Protein AF-A0A537F6F5-F1 (afdb_monomer_lite)

pLDDT: mean 79.92, std 14.72, range [45.81, 96.25]

Structure (mmCIF, N/CA/C/O backbone):
data_AF-A0A537F6F5-F1
#
_entry.id   AF-A0A537F6F5-F1
#
loop_
_atom_site.group_PDB
_atom_site.id
_atom_site.type_symbol
_atom_site.label_atom_id
_atom_site.label_alt_id
_atom_site.label_comp_id
_atom_site.label_asym_id
_atom_site.label_entity_id
_atom_site.label_seq_id
_atom_site.pdbx_PDB_ins_code
_atom_site.Cartn_x
_atom_site.Cartn_y
_atom_site.Cartn_z
_atom_site.occupancy
_atom_site.B_iso_or_equiv
_atom_site.auth_seq_id
_atom_site.auth_comp_id
_atom_site.auth_asym_id
_atom_site.auth_atom_id
_atom_site.pdbx_PDB_model_num
ATOM 1 N N . MET A 1 1 ? 14.892 -11.311 -20.789 1.00 51.22 1 MET A N 1
ATOM 2 C CA . MET A 1 1 ? 15.064 -9.852 -20.949 1.00 51.22 1 MET A CA 1
ATOM 3 C C . MET A 1 1 ? 15.397 -9.223 -19.589 1.00 51.22 1 MET A C 1
ATOM 5 O O . MET A 1 1 ? 14.574 -8.552 -18.989 1.00 51.22 1 MET A O 1
ATOM 9 N N . LYS A 1 2 ? 16.574 -9.528 -19.027 1.00 45.81 2 LYS A N 1
ATOM 10 C CA . LYS A 1 2 ? 17.085 -8.924 -17.783 1.00 45.81 2 LYS A CA 1
ATOM 11 C C . LYS A 1 2 ? 18.568 -8.623 -18.023 1.00 45.81 2 LYS A C 1
ATOM 13 O O . LYS A 1 2 ? 19.271 -9.529 -18.460 1.00 45.81 2 LYS A O 1
ATOM 18 N N . ARG A 1 3 ? 19.019 -7.391 -17.736 1.00 52.03 3 ARG A N 1
ATOM 19 C CA . ARG A 1 3 ? 20.422 -6.912 -17.863 1.00 52.03 3 ARG A CA 1
ATO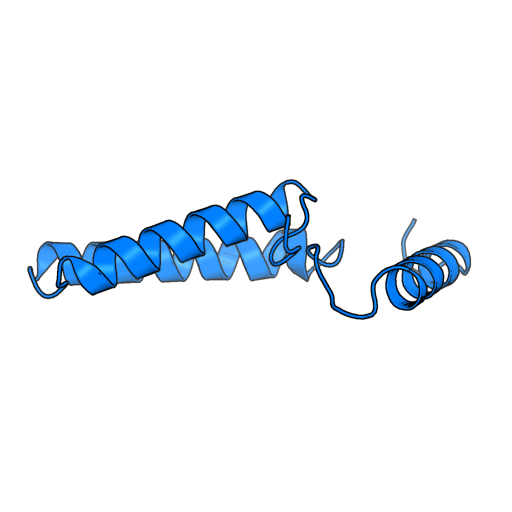M 20 C C . ARG A 1 3 ? 20.958 -6.744 -19.298 1.00 52.03 3 ARG A C 1
ATOM 22 O O . ARG A 1 3 ? 22.137 -6.953 -19.547 1.00 52.03 3 ARG A O 1
ATOM 29 N N . THR A 1 4 ? 20.098 -6.385 -20.244 1.00 63.16 4 THR A N 1
ATOM 30 C CA . THR A 1 4 ? 20.489 -5.979 -21.607 1.00 63.16 4 THR A CA 1
ATOM 31 C C . THR A 1 4 ? 20.364 -4.464 -21.742 1.00 63.16 4 THR A C 1
ATOM 33 O O . THR A 1 4 ? 19.503 -3.894 -21.078 1.00 63.16 4 THR A O 1
ATOM 36 N N . GLY A 1 5 ? 21.125 -3.820 -22.635 1.00 64.12 5 GLY A N 1
ATOM 37 C CA . GLY A 1 5 ? 21.046 -2.363 -22.853 1.00 64.12 5 GLY A CA 1
ATOM 38 C C . GLY A 1 5 ? 19.630 -1.841 -23.154 1.00 64.12 5 GLY A C 1
ATOM 39 O O . GLY A 1 5 ? 19.300 -0.721 -22.795 1.00 64.12 5 GLY A O 1
ATOM 40 N N . ALA A 1 6 ? 18.745 -2.683 -23.700 1.00 63.53 6 ALA A N 1
ATOM 41 C CA . ALA A 1 6 ? 17.324 -2.363 -23.870 1.00 63.53 6 ALA A CA 1
ATOM 42 C C . ALA A 1 6 ? 16.573 -2.108 -22.543 1.00 63.53 6 ALA A C 1
ATOM 44 O O . ALA A 1 6 ? 15.703 -1.253 -22.492 1.00 63.53 6 ALA A O 1
ATOM 45 N N . PHE A 1 7 ? 16.930 -2.801 -21.455 1.00 60.69 7 PHE A N 1
ATOM 46 C CA . PHE A 1 7 ? 16.333 -2.575 -20.132 1.00 60.69 7 PHE A CA 1
ATOM 47 C C . PHE A 1 7 ? 16.798 -1.245 -19.527 1.00 60.69 7 PHE A C 1
ATOM 49 O O . PHE A 1 7 ? 16.012 -0.553 -18.891 1.00 60.69 7 PHE A O 1
ATOM 56 N N . GLU A 1 8 ? 18.068 -0.883 -19.729 1.00 61.28 8 GLU A N 1
ATOM 57 C CA . GLU A 1 8 ? 18.593 0.418 -19.301 1.00 61.28 8 GLU A CA 1
ATOM 58 C C . GLU A 1 8 ? 17.984 1.560 -20.115 1.00 61.28 8 GLU A C 1
ATOM 60 O O . GLU A 1 8 ? 17.625 2.579 -19.536 1.00 61.28 8 GLU A O 1
ATOM 65 N N . ALA A 1 9 ? 17.791 1.368 -21.423 1.00 67.12 9 ALA A N 1
ATOM 66 C CA . ALA A 1 9 ? 17.100 2.331 -22.273 1.00 67.12 9 ALA A CA 1
ATOM 67 C C . ALA A 1 9 ? 15.648 2.539 -21.818 1.00 67.12 9 ALA A C 1
ATOM 69 O O . ALA A 1 9 ? 15.253 3.677 -21.586 1.00 67.12 9 ALA A O 1
ATOM 70 N N . ASP A 1 10 ? 14.884 1.466 -21.592 1.00 62.91 10 ASP A N 1
ATOM 71 C CA . ASP A 1 10 ? 13.501 1.566 -21.105 1.00 62.91 10 ASP A CA 1
ATOM 72 C C . ASP A 1 10 ? 13.420 2.198 -19.708 1.00 62.91 10 ASP A C 1
ATOM 74 O O . ASP A 1 10 ? 12.528 3.004 -19.439 1.00 62.91 10 ASP A O 1
ATOM 78 N N . ALA A 1 11 ? 14.365 1.882 -18.817 1.00 63.25 11 ALA A N 1
ATOM 79 C CA . ALA A 1 11 ? 14.442 2.501 -17.497 1.00 63.25 11 ALA A CA 1
ATOM 80 C C . ALA A 1 11 ? 14.784 3.998 -17.590 1.00 63.25 11 ALA A C 1
ATOM 82 O O . ALA A 1 11 ? 14.149 4.807 -16.911 1.00 63.25 11 ALA A O 1
ATOM 83 N N . SER A 1 12 ? 15.737 4.378 -18.447 1.00 63.25 12 SER A N 1
ATOM 84 C CA . SER A 1 12 ? 16.126 5.776 -18.674 1.00 63.25 12 SER A CA 1
ATOM 85 C C . SER A 1 12 ? 14.976 6.570 -19.284 1.00 63.25 12 SER A C 1
ATOM 87 O O . SER A 1 12 ? 14.600 7.603 -18.741 1.00 63.25 12 SER A O 1
ATOM 89 N N . V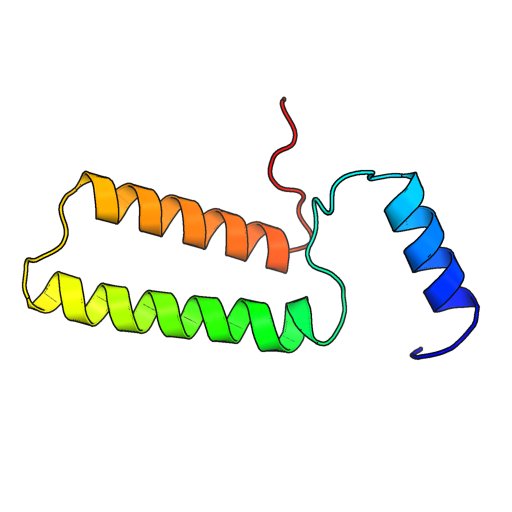AL A 1 13 ? 14.332 6.043 -20.331 1.00 62.94 13 VAL A N 1
ATOM 90 C CA . VAL A 1 13 ? 13.158 6.664 -20.962 1.00 62.94 13 VAL A CA 1
ATOM 91 C C . VAL A 1 13 ? 12.010 6.789 -19.962 1.00 62.94 13 VAL A C 1
ATOM 93 O O . VAL A 1 13 ? 11.372 7.836 -19.884 1.00 62.94 13 VAL A O 1
ATOM 96 N N . SER A 1 14 ? 11.759 5.762 -19.145 1.00 59.41 14 SER A N 1
ATOM 97 C CA . SER A 1 14 ? 10.721 5.830 -18.112 1.00 59.41 14 SER A CA 1
ATOM 98 C C . SER A 1 14 ? 11.034 6.869 -17.030 1.00 59.41 14 SER A C 1
ATOM 100 O O . SER A 1 14 ? 10.099 7.469 -16.500 1.00 59.41 14 SER A O 1
ATOM 102 N N . THR A 1 15 ? 12.313 7.077 -16.704 1.00 58.69 15 THR A N 1
ATOM 103 C CA . THR A 1 15 ? 12.772 8.047 -15.694 1.00 58.69 15 THR A CA 1
ATOM 104 C C . THR A 1 15 ? 12.727 9.478 -16.235 1.00 58.69 15 THR A C 1
ATOM 106 O O . THR A 1 15 ? 12.302 10.388 -15.528 1.00 58.69 15 THR A O 1
ATOM 109 N N . GLU A 1 16 ? 13.093 9.683 -17.502 1.00 61.31 16 GLU A N 1
ATOM 110 C CA . GLU A 1 16 ? 13.016 10.986 -18.175 1.00 61.31 16 GLU A CA 1
ATOM 111 C C . GLU A 1 16 ? 11.567 11.409 -18.460 1.00 61.31 16 GLU A C 1
ATOM 113 O O . GLU A 1 16 ? 11.219 12.578 -18.301 1.00 61.31 16 GLU A O 1
ATOM 118 N N . ALA A 1 17 ? 10.697 10.464 -18.829 1.00 57.19 17 ALA A N 1
ATOM 119 C CA . ALA A 1 17 ? 9.288 10.740 -19.115 1.00 57.19 17 ALA A CA 1
ATOM 120 C C . ALA A 1 17 ? 8.425 10.915 -17.850 1.00 57.19 17 ALA A C 1
ATOM 122 O O . ALA A 1 17 ? 7.364 11.535 -17.917 1.00 57.19 17 ALA A O 1
ATOM 123 N N . ASN A 1 18 ? 8.851 10.373 -16.702 1.00 54.56 18 ASN A N 1
ATOM 124 C CA . ASN A 1 18 ? 8.147 10.483 -15.423 1.00 54.56 18 ASN A CA 1
ATOM 125 C C . ASN A 1 18 ? 9.140 10.860 -14.307 1.00 54.56 18 ASN A C 1
ATOM 127 O O . ASN A 1 18 ? 9.649 9.969 -13.627 1.00 54.56 18 ASN A O 1
ATOM 131 N N . PRO A 1 19 ? 9.391 12.165 -14.061 1.00 51.91 19 PRO A N 1
ATOM 132 C CA . PRO A 1 19 ? 10.355 12.621 -13.048 1.00 51.91 19 PRO A CA 1
ATOM 133 C C . PRO A 1 19 ? 9.991 12.210 -11.609 1.00 51.91 19 PRO A C 1
ATOM 135 O O . PRO A 1 19 ? 10.811 12.326 -10.700 1.00 51.91 19 PRO A O 1
ATOM 138 N N . TYR A 1 20 ? 8.779 11.691 -11.400 1.00 55.00 20 TYR A N 1
ATOM 139 C CA . TYR A 1 20 ? 8.365 11.003 -10.187 1.00 55.00 20 TYR A CA 1
ATOM 140 C C . TYR A 1 20 ? 7.946 9.580 -10.561 1.00 55.00 20 TYR A C 1
ATOM 142 O O . TYR A 1 20 ? 7.230 9.377 -11.541 1.00 55.00 20 TYR A O 1
ATOM 150 N N . ILE A 1 21 ? 8.389 8.588 -9.786 1.00 62.69 21 ILE A N 1
ATOM 151 C CA . ILE A 1 21 ? 8.042 7.175 -9.989 1.0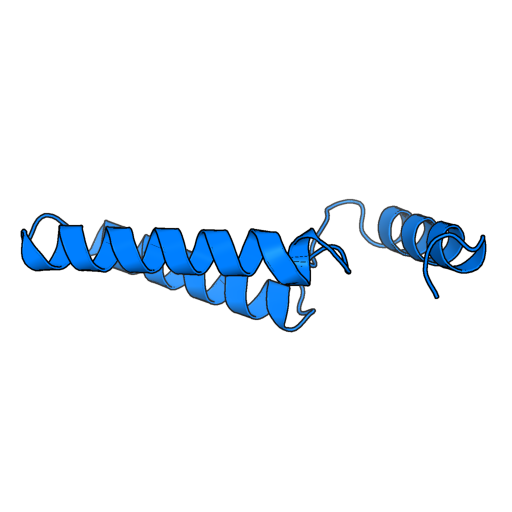0 62.69 21 ILE A CA 1
ATOM 152 C C . ILE A 1 21 ? 6.534 7.008 -9.733 1.00 62.69 21 ILE A C 1
ATOM 154 O O . ILE A 1 21 ? 6.094 6.776 -8.610 1.00 62.69 21 ILE A O 1
ATOM 158 N N . TYR A 1 22 ? 5.722 7.193 -10.776 1.00 68.94 22 TYR A N 1
ATOM 159 C CA . TYR A 1 22 ? 4.262 7.103 -10.694 1.00 68.94 22 TYR A CA 1
ATOM 160 C C . TYR A 1 22 ? 3.745 5.665 -10.826 1.00 68.94 22 TYR A C 1
ATOM 162 O O . TYR A 1 22 ? 2.568 5.432 -10.573 1.00 68.94 22 TYR A O 1
ATOM 170 N N . LYS A 1 23 ? 4.601 4.708 -11.207 1.00 75.69 23 LYS A N 1
ATOM 171 C CA . LYS A 1 23 ? 4.292 3.281 -11.401 1.00 75.69 23 LYS A CA 1
ATOM 172 C C . LYS A 1 23 ? 5.264 2.414 -10.605 1.00 75.69 23 LYS A C 1
ATOM 174 O O . LYS A 1 23 ? 6.390 2.839 -10.372 1.00 75.69 23 LYS A O 1
ATOM 179 N N . ALA A 1 24 ? 4.858 1.197 -10.246 1.00 80.31 24 ALA A N 1
ATOM 180 C CA . ALA A 1 24 ? 5.770 0.233 -9.635 1.00 80.31 24 ALA A CA 1
ATOM 181 C C . ALA A 1 24 ? 6.926 -0.100 -10.590 1.00 80.31 24 ALA A C 1
ATOM 183 O O . ALA A 1 24 ? 6.702 -0.297 -11.788 1.00 80.31 24 ALA A O 1
ATOM 184 N N . VAL A 1 25 ? 8.152 -0.193 -10.067 1.00 81.31 25 VAL A N 1
ATOM 185 C CA . VAL A 1 25 ? 9.299 -0.617 -10.879 1.00 81.31 25 VAL A CA 1
ATOM 186 C C . VAL A 1 25 ? 9.164 -2.112 -11.205 1.00 81.31 25 VAL A C 1
ATOM 188 O O . VAL A 1 25 ? 9.066 -2.935 -10.284 1.00 81.31 25 VAL A O 1
ATOM 191 N N . PRO A 1 26 ? 9.204 -2.509 -12.491 1.00 79.00 26 PRO A N 1
ATOM 192 C CA . PRO A 1 26 ? 9.114 -3.914 -12.859 1.00 79.00 26 PRO A CA 1
ATOM 193 C C . PRO A 1 26 ? 10.221 -4.759 -12.221 1.00 79.00 26 PRO A C 1
ATOM 195 O O . PRO A 1 26 ? 11.386 -4.360 -12.126 1.00 79.00 26 PRO A O 1
ATOM 198 N N . GLY A 1 27 ? 9.878 -5.982 -11.821 1.00 82.69 27 GLY A N 1
ATOM 199 C CA . GLY A 1 27 ? 10.822 -6.924 -11.218 1.00 82.69 27 GLY A CA 1
ATOM 200 C C . GLY A 1 27 ? 10.625 -7.061 -9.713 1.00 82.69 27 GLY A C 1
ATOM 201 O O . GLY A 1 27 ? 9.526 -7.363 -9.277 1.00 82.69 27 GLY A O 1
ATOM 202 N N . LYS A 1 28 ? 11.685 -6.930 -8.904 1.00 86.00 28 LYS A N 1
ATOM 203 C CA . LYS A 1 28 ? 11.620 -7.280 -7.467 1.00 86.00 28 LYS A CA 1
ATOM 204 C C . LYS A 1 28 ? 10.624 -6.427 -6.671 1.00 86.00 28 LYS A C 1
ATOM 206 O O . LYS A 1 28 ? 10.088 -6.894 -5.674 1.00 86.00 28 LYS A O 1
ATOM 211 N N . GLU A 1 29 ? 10.405 -5.186 -7.091 1.00 84.56 29 GLU A N 1
ATOM 212 C CA . GLU A 1 29 ? 9.496 -4.269 -6.409 1.00 84.56 29 GLU A CA 1
ATOM 213 C C . GLU A 1 29 ? 8.043 -4.690 -6.625 1.00 84.56 29 GLU A C 1
ATOM 215 O O . GLU A 1 29 ? 7.370 -5.045 -5.660 1.00 84.56 29 GLU A O 1
ATOM 220 N N . GLU A 1 30 ? 7.617 -4.779 -7.883 1.00 84.56 30 GLU A N 1
ATOM 221 C CA . GLU A 1 30 ? 6.296 -5.277 -8.272 1.00 84.56 30 GLU A CA 1
ATOM 222 C C . GLU A 1 30 ? 6.058 -6.738 -7.844 1.00 84.56 30 GLU A C 1
ATOM 224 O O . GLU A 1 30 ? 5.021 -7.068 -7.286 1.00 84.56 30 GLU A O 1
ATOM 229 N N . GLN A 1 31 ? 7.014 -7.645 -8.054 1.00 85.62 31 GLN A N 1
ATOM 230 C CA . GLN A 1 31 ? 6.771 -9.085 -7.876 1.00 85.62 31 GLN A CA 1
ATOM 231 C C . GLN A 1 31 ? 6.945 -9.578 -6.437 1.00 85.62 31 GLN A C 1
ATOM 233 O O . GLN A 1 31 ? 6.463 -10.660 -6.110 1.00 85.62 31 GLN A O 1
ATOM 238 N N . VAL A 1 32 ? 7.663 -8.838 -5.585 1.00 90.44 32 VAL A N 1
ATOM 239 C CA . VAL A 1 32 ? 8.012 -9.312 -4.235 1.00 90.44 32 VAL A CA 1
ATOM 240 C C . VAL A 1 32 ? 7.703 -8.263 -3.179 1.00 90.44 32 VAL A C 1
ATOM 242 O O . VAL A 1 32 ? 6.941 -8.545 -2.256 1.00 90.44 32 VAL A O 1
ATOM 245 N N . PHE A 1 33 ? 8.268 -7.060 -3.292 1.00 91.88 33 PHE A N 1
ATOM 246 C CA . PHE A 1 33 ? 8.199 -6.094 -2.195 1.00 91.88 33 PHE A CA 1
ATOM 247 C C . PHE A 1 33 ? 6.808 -5.494 -2.001 1.00 91.88 33 PHE A C 1
ATOM 249 O O . PHE A 1 33 ? 6.306 -5.540 -0.878 1.00 91.88 33 PHE A O 1
ATOM 256 N N . ILE A 1 34 ? 6.154 -5.000 -3.056 1.00 90.69 34 ILE A N 1
ATOM 257 C CA . ILE A 1 34 ? 4.801 -4.437 -2.940 1.00 90.69 34 ILE A CA 1
ATOM 258 C C . ILE A 1 34 ? 3.809 -5.498 -2.423 1.00 90.69 34 ILE A C 1
ATOM 260 O O . ILE A 1 34 ? 3.135 -5.223 -1.424 1.00 90.69 34 ILE A O 1
ATOM 264 N N . PRO A 1 35 ? 3.757 -6.733 -2.970 1.00 92.94 35 PRO A N 1
ATOM 265 C CA . PRO A 1 35 ? 2.900 -7.787 -2.431 1.00 92.94 35 PRO A CA 1
ATOM 266 C C . PRO A 1 35 ? 3.193 -8.117 -0.964 1.00 92.94 35 PRO A C 1
ATOM 268 O O . PRO A 1 35 ? 2.266 -8.234 -0.161 1.00 92.94 35 PRO A O 1
ATOM 271 N N . LEU A 1 36 ? 4.471 -8.229 -0.586 1.00 95.75 36 LEU A N 1
ATOM 272 C CA . LEU A 1 36 ? 4.865 -8.522 0.793 1.00 95.75 36 LEU A CA 1
ATOM 273 C C . LEU A 1 36 ? 4.400 -7.424 1.759 1.00 95.75 36 LEU A C 1
ATOM 275 O O . LEU A 1 36 ? 3.899 -7.719 2.848 1.00 95.75 36 LEU A O 1
ATOM 279 N N . TRP A 1 37 ? 4.520 -6.160 1.355 1.00 94.69 37 TRP A N 1
ATOM 280 C CA . TRP A 1 37 ? 4.085 -5.017 2.155 1.00 94.69 37 TRP A CA 1
ATOM 281 C C . TRP A 1 37 ? 2.565 -4.986 2.291 1.00 94.69 37 TRP A C 1
ATOM 283 O O . TRP A 1 37 ? 2.058 -4.810 3.397 1.00 94.69 37 TRP A O 1
ATOM 293 N N . MET A 1 38 ? 1.831 -5.244 1.207 1.00 94.62 38 MET A N 1
ATOM 294 C CA . MET A 1 38 ? 0.371 -5.353 1.246 1.00 94.62 38 MET A CA 1
ATOM 295 C C . MET A 1 38 ? -0.096 -6.474 2.177 1.00 94.62 38 MET A C 1
ATOM 297 O O . MET A 1 38 ? -1.030 -6.275 2.954 1.00 94.62 38 MET A O 1
ATOM 301 N N . LEU A 1 39 ? 0.545 -7.646 2.130 1.00 96.00 39 LEU A N 1
ATOM 302 C CA . LEU A 1 39 ? 0.225 -8.764 3.022 1.00 96.00 39 LEU A CA 1
ATOM 303 C C . LEU A 1 39 ? 0.493 -8.408 4.485 1.00 96.00 39 LEU A C 1
ATOM 305 O O . LEU A 1 39 ? -0.355 -8.659 5.342 1.00 96.00 39 LEU A O 1
ATOM 309 N N . THR A 1 40 ? 1.632 -7.771 4.757 1.00 96.25 40 THR A N 1
ATOM 310 C CA . THR A 1 40 ? 2.002 -7.305 6.100 1.00 96.25 40 THR A CA 1
ATOM 311 C C . THR A 1 40 ? 0.988 -6.290 6.625 1.00 96.25 40 THR A C 1
ATOM 313 O O . THR A 1 40 ? 0.467 -6.444 7.729 1.00 96.25 40 THR A O 1
ATOM 316 N N . ALA A 1 41 ? 0.631 -5.296 5.810 1.00 94.81 41 ALA A N 1
ATOM 317 C CA . ALA A 1 41 ? -0.340 -4.271 6.170 1.00 94.81 41 ALA A CA 1
ATOM 318 C C . ALA A 1 41 ? -1.735 -4.875 6.425 1.00 94.81 41 ALA A C 1
ATOM 320 O O . ALA A 1 41 ? -2.362 -4.564 7.436 1.00 94.81 41 ALA A O 1
ATOM 321 N N . LYS A 1 42 ? -2.196 -5.801 5.569 1.00 94.94 42 LYS A N 1
ATOM 322 C CA . LYS A 1 42 ? -3.467 -6.529 5.755 1.00 94.94 42 LYS A CA 1
ATOM 323 C C . LYS A 1 42 ? -3.463 -7.381 7.030 1.00 94.94 42 LYS A C 1
ATOM 325 O O . LYS A 1 42 ? -4.489 -7.463 7.702 1.00 94.94 42 LYS A O 1
ATOM 330 N N . ALA A 1 43 ? -2.335 -7.997 7.385 1.00 95.38 43 ALA A N 1
ATOM 331 C CA . ALA A 1 43 ? -2.208 -8.758 8.626 1.00 95.38 43 ALA A CA 1
ATOM 332 C C . ALA A 1 43 ? -2.304 -7.851 9.865 1.00 95.38 43 ALA A C 1
ATOM 334 O O . ALA A 1 43 ? -3.073 -8.152 10.777 1.00 95.38 43 ALA A O 1
ATOM 335 N N . ILE A 1 44 ? -1.597 -6.716 9.864 1.00 93.25 44 ILE A N 1
ATOM 336 C CA . ILE A 1 44 ? -1.655 -5.727 10.951 1.00 93.25 44 ILE A CA 1
ATOM 337 C C . ILE A 1 44 ? -3.074 -5.166 11.096 1.00 93.25 44 ILE A C 1
ATOM 339 O O . ILE A 1 44 ? -3.606 -5.143 12.204 1.00 93.25 44 ILE A O 1
ATOM 343 N N . ALA A 1 45 ? -3.723 -4.786 9.992 1.00 91.69 45 ALA A N 1
ATOM 344 C CA . ALA A 1 45 ? -5.089 -4.263 10.018 1.00 91.69 45 ALA A CA 1
ATOM 345 C C . ALA A 1 45 ? -6.082 -5.263 10.635 1.00 91.69 45 ALA A C 1
ATOM 347 O O . ALA A 1 45 ? -6.908 -4.875 11.456 1.00 91.69 45 ALA A O 1
ATOM 348 N N . ARG A 1 46 ? -5.963 -6.563 10.318 1.00 91.69 46 ARG A N 1
ATOM 349 C CA . ARG A 1 46 ? -6.791 -7.610 10.949 1.00 91.69 46 ARG A CA 1
ATOM 350 C C . ARG A 1 46 ? -6.583 -7.688 12.461 1.00 91.69 46 ARG A C 1
ATOM 352 O O . ARG A 1 46 ? -7.560 -7.843 13.185 1.00 91.69 46 ARG A O 1
ATOM 359 N N . ILE A 1 47 ? -5.342 -7.572 12.934 1.00 92.69 47 ILE A N 1
ATOM 360 C CA . ILE A 1 47 ? -5.030 -7.595 14.371 1.00 92.69 47 ILE A CA 1
ATOM 361 C C . ILE A 1 47 ? -5.649 -6.377 15.073 1.00 92.69 47 ILE A C 1
ATOM 363 O O . ILE A 1 47 ? -6.291 -6.526 16.112 1.00 92.69 47 ILE A O 1
ATOM 367 N N . LEU A 1 48 ? -5.497 -5.179 14.503 1.00 89.19 48 LEU A N 1
ATOM 368 C CA . LEU A 1 48 ? -6.018 -3.947 15.105 1.00 89.19 48 LEU A CA 1
ATOM 369 C C . LEU A 1 48 ? -7.555 -3.891 15.093 1.00 89.19 48 LEU A C 1
ATOM 371 O O . LEU A 1 48 ? -8.159 -3.417 16.057 1.00 89.19 48 LEU A O 1
ATOM 375 N N . ASP A 1 49 ? -8.192 -4.413 14.041 1.00 87.12 49 ASP A N 1
ATOM 376 C CA . ASP A 1 49 ? -9.653 -4.516 13.945 1.00 87.12 49 ASP A CA 1
ATOM 377 C C . ASP A 1 49 ? -10.222 -5.488 14.994 1.00 87.12 49 ASP A C 1
ATOM 379 O O . ASP A 1 49 ? -11.188 -5.157 15.683 1.00 87.12 49 ASP A O 1
ATOM 383 N N . GLN A 1 50 ? -9.567 -6.637 15.216 1.00 89.56 50 GLN A N 1
ATOM 384 C CA . GLN A 1 50 ? -9.937 -7.585 16.280 1.00 89.56 50 GLN A CA 1
ATOM 385 C C . GLN A 1 50 ? -9.869 -6.963 17.679 1.00 89.56 50 GLN A C 1
ATOM 387 O O . GLN A 1 50 ? -10.703 -7.260 18.534 1.00 89.56 50 GLN A O 1
ATOM 392 N N . GLN A 1 51 ? -8.896 -6.082 17.908 1.00 90.06 51 GLN A N 1
ATOM 393 C CA . GLN A 1 51 ? -8.742 -5.362 19.171 1.00 90.06 51 GLN A CA 1
ATOM 394 C C . GLN A 1 51 ? -9.680 -4.151 19.298 1.00 90.06 51 GLN A C 1
ATOM 396 O O . GLN A 1 51 ? -9.674 -3.500 20.339 1.00 90.06 51 GLN A O 1
ATOM 401 N N . LYS A 1 52 ? -10.489 -3.845 18.269 1.00 83.94 52 LYS A N 1
ATOM 402 C CA . LYS A 1 52 ? -11.305 -2.620 18.162 1.00 83.94 52 LYS A CA 1
ATOM 403 C C . LYS A 1 52 ? -10.486 -1.334 18.344 1.00 83.94 52 LYS A C 1
ATOM 405 O O . LYS A 1 52 ? -11.002 -0.329 18.824 1.00 83.94 52 LYS A O 1
ATOM 410 N N . ASN A 1 53 ? -9.220 -1.377 17.932 1.00 86.19 53 ASN A N 1
ATOM 411 C CA . ASN A 1 53 ? -8.246 -0.304 18.127 1.00 86.19 53 ASN A CA 1
ATOM 412 C C . ASN A 1 53 ? -8.056 0.583 16.887 1.00 86.19 53 ASN A C 1
ATOM 414 O O . ASN A 1 53 ? -7.254 1.506 16.940 1.00 86.19 53 ASN A O 1
ATOM 418 N N . MET A 1 54 ? -8.769 0.332 15.780 1.00 87.88 54 MET A N 1
ATOM 419 C CA . MET A 1 54 ? -8.770 1.237 14.624 1.00 87.88 54 MET A CA 1
ATOM 420 C C . MET A 1 54 ? -9.915 2.239 14.706 1.00 87.88 54 MET A C 1
ATOM 422 O O . MET A 1 54 ? -11.092 1.874 14.768 1.00 87.88 54 MET A O 1
ATOM 426 N N . THR A 1 55 ? -9.568 3.514 14.609 1.00 91.38 55 THR A N 1
ATOM 427 C CA . THR A 1 55 ? -10.520 4.583 14.324 1.00 91.38 55 THR A CA 1
ATOM 428 C C . THR A 1 55 ? -11.031 4.483 12.882 1.00 91.38 55 THR A C 1
ATOM 430 O O . THR A 1 55 ? -10.390 3.918 11.992 1.00 91.38 55 THR A O 1
ATOM 433 N N . GLN A 1 56 ? -12.183 5.101 12.612 1.00 91.56 56 GLN A N 1
ATOM 434 C CA . GLN A 1 56 ? -12.739 5.165 11.254 1.00 91.56 56 GLN A CA 1
ATOM 435 C C . GLN A 1 56 ? -11.811 5.897 10.274 1.00 91.56 56 GLN A C 1
ATOM 437 O O . GLN A 1 56 ? -11.765 5.560 9.092 1.00 91.56 56 GLN A O 1
ATOM 442 N N . GLN A 1 57 ? -11.056 6.885 10.762 1.00 92.56 57 GLN A N 1
ATOM 443 C CA . GLN A 1 57 ? -10.083 7.613 9.954 1.00 92.56 57 GLN A CA 1
ATOM 444 C C . GLN A 1 57 ? -8.920 6.710 9.532 1.00 92.56 57 GLN A C 1
ATOM 446 O O . GLN A 1 57 ? -8.571 6.693 8.353 1.00 92.56 57 GLN A O 1
ATOM 451 N N . GLU A 1 58 ? -8.359 5.930 10.457 1.00 91.19 58 GLU A N 1
ATOM 452 C CA . GLU A 1 58 ? -7.275 4.987 10.152 1.00 91.19 58 GLU A CA 1
ATOM 453 C C . GLU A 1 58 ? -7.736 3.896 9.185 1.00 91.19 58 GLU A C 1
ATOM 455 O O . GLU A 1 58 ? -6.995 3.532 8.273 1.00 91.19 58 GLU A O 1
ATOM 460 N N . LYS A 1 59 ? -8.979 3.414 9.328 1.00 91.38 59 LYS A N 1
ATOM 461 C CA . LYS A 1 59 ? -9.574 2.442 8.395 1.00 91.38 59 LYS A CA 1
ATOM 462 C C . LYS A 1 59 ? -9.616 2.985 6.975 1.00 91.38 59 LYS A C 1
ATOM 464 O O . LYS A 1 59 ? -9.129 2.341 6.050 1.00 91.38 59 LYS A O 1
ATOM 469 N N . ARG A 1 60 ? -10.106 4.214 6.825 1.00 94.25 60 ARG A N 1
ATOM 470 C CA . ARG A 1 60 ? -10.157 4.892 5.531 1.00 94.25 60 ARG A CA 1
ATOM 471 C C . ARG A 1 60 ? -8.762 5.112 4.942 1.00 94.25 60 ARG A C 1
ATOM 473 O O . ARG A 1 60 ? -8.549 4.842 3.766 1.00 94.25 60 ARG A O 1
ATOM 480 N N . GLN A 1 61 ? -7.802 5.570 5.746 1.00 93.00 61 GLN A N 1
ATOM 481 C CA . GLN A 1 61 ? -6.420 5.768 5.292 1.00 93.00 61 GLN A CA 1
ATOM 482 C C . GLN A 1 61 ? -5.771 4.456 4.837 1.00 93.00 61 GLN A C 1
ATOM 484 O O . GLN A 1 61 ? -5.059 4.436 3.831 1.00 93.00 61 GLN A O 1
ATOM 489 N N . PHE A 1 62 ? -6.035 3.361 5.552 1.00 93.62 62 PHE A N 1
ATOM 490 C CA . PHE A 1 62 ? -5.576 2.029 5.181 1.00 93.62 62 PHE A CA 1
ATOM 491 C C . PHE A 1 62 ? -6.174 1.576 3.842 1.00 93.62 62 PHE A C 1
ATOM 493 O O . PHE A 1 62 ? -5.430 1.166 2.952 1.00 93.62 62 PHE A O 1
ATOM 500 N N . GLU A 1 63 ? -7.491 1.691 3.670 1.00 94.00 63 GLU A N 1
ATOM 501 C CA . GLU A 1 63 ?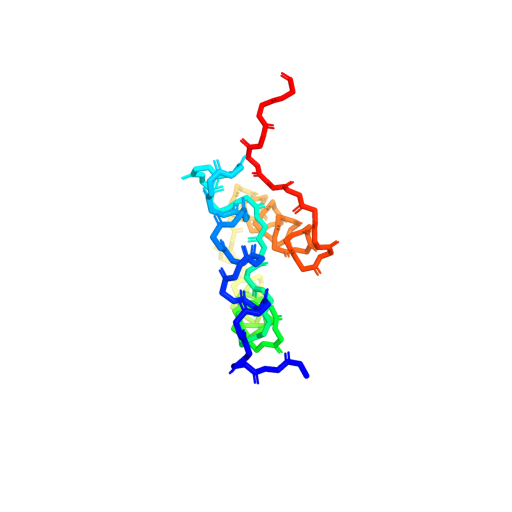 -8.183 1.329 2.425 1.00 94.00 63 GLU A CA 1
ATOM 502 C C . GLU A 1 63 ? -7.660 2.141 1.231 1.00 94.00 63 GLU A C 1
ATOM 504 O O . GLU A 1 63 ? -7.305 1.564 0.202 1.00 94.00 63 GLU A O 1
ATOM 509 N N . GLU A 1 64 ? -7.501 3.458 1.395 1.00 94.50 64 GLU A N 1
ATOM 510 C CA . GLU A 1 64 ? -6.940 4.339 0.362 1.00 94.50 64 GLU A CA 1
ATOM 511 C C . GLU A 1 64 ? -5.491 3.964 -0.005 1.00 94.50 64 GLU A C 1
ATOM 513 O O . GLU A 1 64 ? -5.086 4.088 -1.165 1.00 94.50 64 GLU A O 1
ATOM 518 N N . ALA A 1 65 ? -4.684 3.517 0.963 1.00 92.69 65 ALA A N 1
ATOM 519 C CA . ALA A 1 65 ? -3.313 3.074 0.713 1.00 92.69 65 ALA A CA 1
ATOM 520 C C . ALA A 1 65 ? -3.266 1.732 -0.034 1.00 92.69 65 ALA A C 1
ATOM 522 O O . ALA A 1 65 ? -2.483 1.586 -0.977 1.00 92.69 65 ALA A O 1
ATOM 523 N N . ILE A 1 66 ? -4.121 0.774 0.343 1.00 94.44 66 ILE A N 1
ATOM 524 C CA . ILE A 1 66 ? -4.230 -0.521 -0.341 1.00 94.44 66 ILE A CA 1
ATOM 525 C C . ILE A 1 66 ? -4.708 -0.335 -1.784 1.00 94.44 66 ILE A C 1
ATOM 527 O O . ILE A 1 66 ? -4.100 -0.905 -2.687 1.00 94.44 66 ILE A O 1
ATOM 531 N N . GLU A 1 67 ? -5.707 0.515 -2.028 1.00 93.62 67 GLU A N 1
ATOM 532 C CA . GLU A 1 67 ? -6.196 0.795 -3.385 1.00 93.62 67 GLU A CA 1
ATOM 533 C C . GLU A 1 67 ? -5.092 1.398 -4.274 1.00 93.62 67 GLU A C 1
ATOM 535 O O . GLU A 1 67 ? -4.933 1.029 -5.441 1.00 93.62 67 GLU A O 1
ATOM 540 N N . LYS A 1 68 ? -4.280 2.314 -3.729 1.00 91.12 68 LYS A N 1
ATOM 541 C CA . LYS A 1 68 ? -3.130 2.884 -4.451 1.00 91.12 68 LYS A CA 1
ATOM 542 C C . LYS A 1 68 ? -2.069 1.825 -4.755 1.00 91.12 68 LYS A C 1
ATOM 544 O O . LYS A 1 68 ? -1.539 1.819 -5.864 1.00 91.12 68 LYS A O 1
ATOM 549 N N . ALA A 1 69 ? -1.779 0.931 -3.811 1.00 90.19 69 ALA A N 1
ATOM 550 C CA . ALA A 1 69 ? -0.844 -0.171 -4.030 1.00 90.19 69 ALA A CA 1
ATOM 551 C C . ALA A 1 69 ? -1.347 -1.140 -5.116 1.00 90.19 69 ALA A C 1
ATOM 553 O O . ALA A 1 69 ? -0.572 -1.557 -5.973 1.00 90.19 69 ALA A O 1
ATOM 554 N N . GLU A 1 70 ? -2.649 -1.434 -5.146 1.00 91.00 70 GLU A N 1
ATOM 555 C CA . GLU A 1 70 ? -3.271 -2.263 -6.188 1.00 91.00 70 GLU A CA 1
ATOM 556 C C . GLU A 1 70 ? -3.198 -1.596 -7.570 1.00 91.00 70 GLU A C 1
ATOM 558 O O . GLU A 1 70 ? -2.869 -2.257 -8.556 1.00 91.00 70 GLU A O 1
ATOM 563 N N . LYS A 1 71 ? -3.397 -0.274 -7.653 1.00 89.00 71 LYS A N 1
ATOM 564 C CA . LYS A 1 71 ? -3.191 0.490 -8.899 1.00 89.00 71 LYS A CA 1
ATOM 565 C C . LYS A 1 71 ? -1.742 0.437 -9.380 1.00 89.00 71 LYS A C 1
ATOM 567 O O . LYS A 1 71 ? -1.516 0.206 -10.568 1.00 89.00 71 LYS A O 1
ATOM 572 N N . LEU A 1 72 ? -0.778 0.601 -8.471 1.00 85.81 72 LEU A N 1
ATOM 573 C CA . LEU A 1 72 ? 0.649 0.486 -8.786 1.00 85.81 72 LEU A CA 1
ATOM 574 C C . LEU A 1 72 ? 0.993 -0.900 -9.348 1.00 85.81 72 LEU A C 1
ATOM 576 O O . LEU A 1 72 ? 1.683 -0.987 -10.361 1.00 85.81 72 LEU A O 1
ATOM 580 N N . MET A 1 73 ? 0.457 -1.961 -8.737 1.00 86.44 73 MET A N 1
ATOM 581 C CA . MET A 1 73 ? 0.605 -3.349 -9.195 1.00 86.44 73 MET A CA 1
ATOM 582 C C . MET A 1 73 ? -0.055 -3.615 -10.552 1.00 86.44 73 MET A C 1
ATOM 584 O O . MET A 1 73 ? 0.418 -4.447 -11.315 1.00 86.44 73 MET A O 1
ATOM 588 N N . ALA A 1 74 ? -1.134 -2.904 -10.881 1.00 85.88 74 ALA A N 1
ATOM 589 C CA . ALA A 1 74 ? -1.774 -2.971 -12.194 1.00 85.88 74 ALA A CA 1
ATOM 590 C C . ALA A 1 74 ? -1.051 -2.125 -13.266 1.00 85.88 74 ALA A C 1
ATOM 592 O O . ALA A 1 74 ? -1.583 -1.926 -14.359 1.00 85.88 74 ALA A O 1
ATOM 593 N N . GLY A 1 75 ? 0.121 -1.555 -12.954 1.00 78.12 75 GLY A N 1
ATOM 594 C CA . GLY A 1 75 ? 0.869 -0.666 -13.849 1.00 78.12 75 GLY A CA 1
ATOM 595 C C . GLY A 1 75 ? 0.211 0.704 -14.070 1.00 78.12 75 GLY A C 1
ATOM 596 O O . GLY A 1 75 ? 0.621 1.455 -14.964 1.00 78.12 75 GLY A O 1
ATOM 597 N N . SER A 1 76 ? -0.809 1.039 -13.273 1.00 79.12 76 SER A N 1
ATOM 598 C CA . SER A 1 76 ? -1.514 2.318 -13.339 1.00 79.12 76 SER A CA 1
ATOM 599 C C . SER A 1 76 ? -0.763 3.394 -12.553 1.00 79.12 76 SER A C 1
ATOM 601 O O . SER A 1 76 ? -0.221 3.106 -11.484 1.00 79.12 76 SER A O 1
ATOM 603 N N . PRO A 1 77 ? -0.734 4.644 -13.046 1.00 78.25 77 PRO A N 1
ATOM 604 C CA . PRO A 1 77 ? -0.068 5.718 -12.337 1.00 78.25 77 PRO A CA 1
ATOM 605 C C . PRO A 1 77 ? -0.860 6.158 -11.095 1.00 78.25 77 PRO A C 1
ATOM 607 O O . PRO A 1 77 ? -2.093 6.201 -11.113 1.00 78.25 77 PRO A O 1
ATOM 610 N N . VAL A 1 7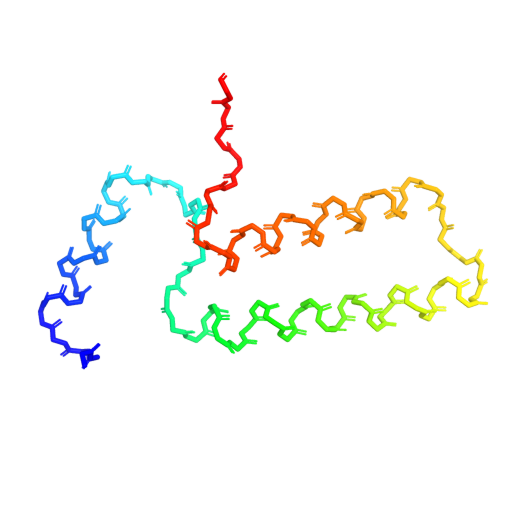8 ? -0.163 6.551 -10.030 1.00 78.94 78 VAL A N 1
ATOM 611 C CA . VAL A 1 78 ? -0.754 7.182 -8.831 1.00 78.94 78 VAL A CA 1
ATOM 612 C C . VAL A 1 78 ? -0.257 8.619 -8.674 1.00 78.94 78 VAL A C 1
ATOM 614 O O . VAL A 1 78 ? 0.832 8.939 -9.116 1.00 78.94 78 VAL A O 1
ATOM 617 N N . GLY A 1 79 ? -1.030 9.511 -8.046 1.00 73.25 79 GLY A N 1
ATOM 618 C CA . GLY A 1 79 ? -0.570 10.880 -7.739 1.00 73.25 79 GLY A CA 1
ATOM 619 C C . GLY A 1 79 ? -0.565 11.872 -8.911 1.00 73.25 79 GLY A C 1
ATOM 620 O O . GLY A 1 79 ? -0.153 13.016 -8.733 1.00 73.25 79 GLY A O 1
ATOM 621 N N . VAL A 1 80 ? -1.065 11.475 -10.084 1.00 66.62 80 VAL A N 1
ATOM 622 C CA . VAL A 1 80 ? -1.302 12.389 -11.210 1.00 66.62 80 VAL A CA 1
ATOM 623 C C . VAL A 1 80 ? -2.505 13.273 -10.863 1.00 66.62 80 VAL A C 1
ATOM 625 O O . VAL A 1 80 ? -3.600 12.760 -10.617 1.00 66.62 80 VAL A O 1
ATOM 628 N N . LYS A 1 81 ? -2.314 14.598 -10.793 1.00 59.53 81 LYS A N 1
ATOM 629 C CA . LYS A 1 81 ? -3.444 15.539 -10.718 1.00 59.53 81 LYS A CA 1
ATOM 630 C C . LYS A 1 81 ? -4.239 15.419 -12.024 1.00 59.53 81 LYS A C 1
ATOM 632 O O . LYS A 1 81 ? -3.632 15.460 -13.089 1.00 59.53 81 LYS A O 1
ATOM 637 N N . LYS A 1 82 ? -5.557 15.214 -11.918 1.00 49.59 82 LYS A N 1
ATOM 638 C CA . LYS A 1 82 ? -6.480 15.313 -13.058 1.00 49.59 82 LYS A CA 1
ATOM 639 C C . LYS A 1 82 ? -6.431 16.705 -13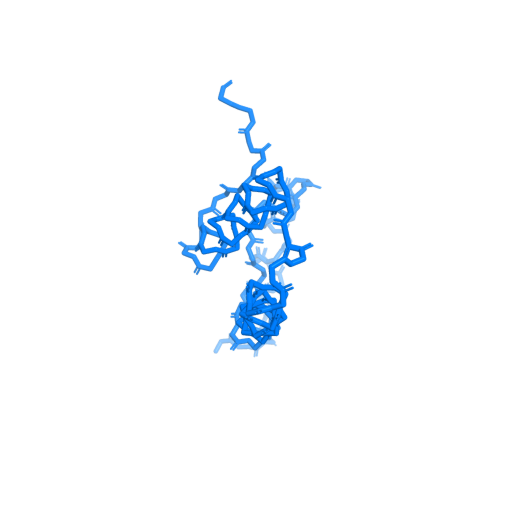.672 1.00 49.59 82 LYS A C 1
ATOM 641 O O . LYS A 1 82 ? -6.289 17.667 -12.883 1.00 49.59 82 LYS A O 1
#

Secondary structure (DSSP, 8-state):
--SSHHHHHHHHHHHHH-SS--SPPTTHIIIIIHHHHHHHHHHHHHHHHHTT---HHHHHHHHHHHHHHHHHHTT---S---

Radius of gyration: 16.28 Å; chains: 1; bounding box: 34×25×43 Å

Foldseek 3Di:
DPPDVVVVVVVVCQCVVPVDCQAFDPDCRLPPVLVVVLVVLVVVVVVCVVVVNDDPVNVVVSVVVSVSSVCNSVRHGDPDDD

Sequence (82 aa):
MKRTGAFEADASVSTEANPYIYKAVPGKEEQVFIPLWMLTAKAIARILDQQKNMTQQEKRQFEEAIEKAEKLMAGSPVGVKK